Protein AF-A0A7R9T9C6-F1 (afdb_monomer)

Secondary structure (DSSP, 8-state):
----EEEE---TT-PPPT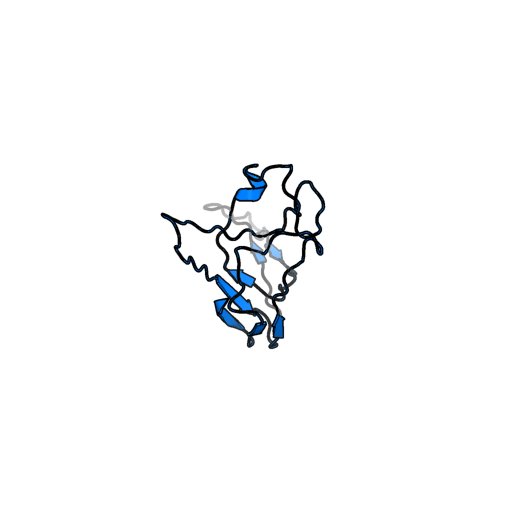T----EEEE-------S-EEE-----TTTTT-S-TTSB-TTS-BSPPPTT---------SSS-------EEE--SSS-EEEE-------TTSPPPS---S--EEEE-TT-EEE-

Nearest PDB structures (foldseek):
  3qbt-assembly4_H  TM=6.514E-01  e=2.871E-01  Homo sapiens
  3qbt-assembly2_D  TM=6.516E-01  e=3.465E-01  Homo sapiens
  3qis-assembly1_A  TM=6.484E-01  e=4.183E-01  Homo sapiens

Radius of gyration: 24.17 Å; Cα contacts (8 Å, |Δi|>4): 156; chains: 1; bounding box: 45×31×78 Å

Foldseek 3Di:
DPDWDKDWDDDPPDDDPPPDDTDIDTDDDDDDDDQKDWQDDADCCQVVPVDDQQDADLQLDGGRDDPPDGDDDDDDDDPPDDTDDKIKMFRQDQAKDKDADDRSHNDPPDDDDPDDDPCGIDIHHHGGMDMD

pLDDT: mean 87.07, std 9.74, range [47.28, 97.94]

Mean predicted aligned error: 9.17 Å

InterPro domains:
  IPR033305 Hydrocephalus-inducing-like [PTHR23053] (3-132)

Sequence (132 aa):
MPCARQLVCAFPNTNLGEGMTPLSVPLNGKVLRPWCHFELAESSYLSSGRRAVGLPGPGGDTGPLDPMTKVLEFESLGTRVKNTRRFMVLNPTSVAYEFKWDAVSSGPAAPKSAFRCLTSGGTIAPGKKYEM

Organism: Micromonas pusilla (NCBI:txid38833)

Solvent-accessible surface area (backbone atoms only — not comparable to full-atom values): 9089 Å² total; per-residue (Å²): 130,84,87,82,41,71,50,69,61,79,63,87,99,59,79,74,58,92,94,60,74,74,57,68,45,81,54,84,87,88,77,85,77,60,80,58,45,75,60,66,74,89,60,57,54,73,84,70,61,72,57,64,62,85,46,54,44,58,84,47,54,66,50,86,71,66,87,84,65,82,57,88,87,83,83,83,81,83,81,94,68,88,80,84,83,74,40,40,36,33,21,77,38,91,58,63,48,75,51,71,64,76,86,69,65,54,57,95,86,49,77,82,72,95,72,76,80,86,60,45,54,53,72,39,47,49,70,30,73,41,84,69

Structure (mmCIF, N/CA/C/O backbone):
data_AF-A0A7R9T9C6-F1
#
_entry.id   AF-A0A7R9T9C6-F1
#
loop_
_atom_site.group_PDB
_atom_site.id
_atom_site.type_symbol
_atom_site.label_atom_id
_atom_site.label_alt_id
_atom_site.label_comp_id
_atom_site.label_asym_id
_atom_site.label_entity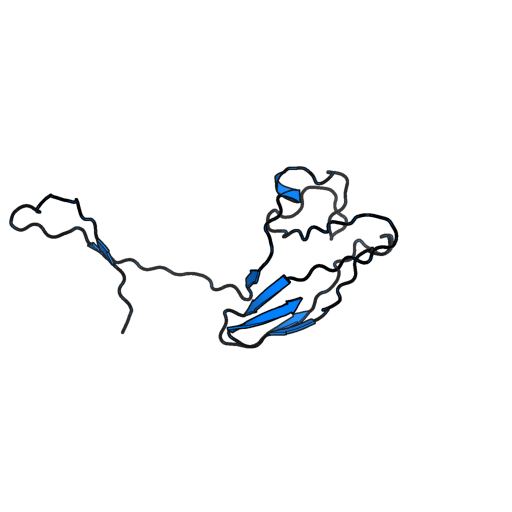_id
_atom_site.label_seq_id
_atom_site.pdbx_PDB_ins_code
_atom_site.Cartn_x
_atom_site.Cartn_y
_atom_site.Cartn_z
_atom_site.occupancy
_atom_site.B_iso_or_equiv
_atom_site.auth_seq_id
_atom_site.auth_comp_id
_atom_site.auth_asym_id
_atom_site.auth_atom_id
_atom_site.pdbx_PDB_model_num
ATOM 1 N N . MET A 1 1 ? -24.247 4.965 24.420 1.00 47.28 1 MET A N 1
ATOM 2 C CA . MET A 1 1 ? -23.425 5.168 25.632 1.00 47.28 1 MET A CA 1
ATOM 3 C C . MET A 1 1 ? -21.982 5.389 25.200 1.00 47.28 1 MET A C 1
ATOM 5 O O . MET A 1 1 ? -21.512 4.585 24.400 1.00 47.28 1 MET A O 1
ATOM 9 N N . PRO A 1 2 ? -21.296 6.467 25.614 1.00 53.81 2 PRO A N 1
ATOM 10 C CA . PRO A 1 2 ? -19.884 6.640 25.287 1.00 53.81 2 PRO A CA 1
ATOM 11 C C . PRO A 1 2 ? -19.064 5.539 25.977 1.00 53.81 2 PRO A C 1
ATOM 13 O O . PRO A 1 2 ? -19.214 5.297 27.171 1.00 53.81 2 PRO A O 1
ATOM 16 N N . CYS A 1 3 ? -18.233 4.832 25.210 1.00 58.53 3 CYS A N 1
ATOM 17 C CA . CYS A 1 3 ? -17.315 3.818 25.725 1.00 58.53 3 CYS A CA 1
ATOM 18 C C . CYS A 1 3 ? -16.219 4.526 26.539 1.00 58.53 3 CYS A C 1
ATOM 20 O O . CYS A 1 3 ? -15.273 5.061 25.964 1.00 58.53 3 CYS A O 1
ATOM 22 N N . ALA A 1 4 ? -16.370 4.593 27.864 1.00 68.81 4 ALA A N 1
ATOM 23 C CA . ALA A 1 4 ? -15.344 5.133 28.749 1.00 68.81 4 ALA A CA 1
ATOM 24 C C . ALA A 1 4 ? -14.224 4.096 28.907 1.00 68.81 4 ALA A C 1
ATOM 26 O O . ALA A 1 4 ? -14.453 3.004 29.425 1.00 68.81 4 ALA A O 1
ATOM 27 N N . ARG A 1 5 ? -13.016 4.418 28.435 1.00 84.69 5 ARG A N 1
ATOM 28 C CA . ARG A 1 5 ? -11.817 3.591 28.634 1.00 84.69 5 ARG A CA 1
ATOM 29 C C . ARG A 1 5 ? -11.019 4.179 29.793 1.00 84.69 5 ARG A C 1
ATOM 31 O O . ARG A 1 5 ? -10.830 5.391 29.835 1.00 84.69 5 ARG A O 1
ATOM 38 N N . GLN A 1 6 ? -10.567 3.351 30.729 1.00 89.75 6 GLN A N 1
ATOM 39 C CA . GLN A 1 6 ? -9.773 3.796 31.878 1.00 89.75 6 GLN A CA 1
ATOM 40 C C . GLN A 1 6 ? -8.413 3.100 31.889 1.00 89.75 6 GLN A C 1
ATOM 42 O O . GLN A 1 6 ? -8.328 1.903 31.619 1.00 89.75 6 GLN A O 1
ATOM 47 N N . LEU A 1 7 ? -7.361 3.857 32.201 1.00 89.38 7 LEU A N 1
ATOM 48 C CA . LEU A 1 7 ? -6.051 3.331 32.567 1.00 89.38 7 LEU A CA 1
ATOM 49 C C . LEU A 1 7 ? -5.980 3.269 34.089 1.00 89.38 7 LEU A C 1
ATOM 51 O O . LEU A 1 7 ? -6.018 4.311 34.740 1.00 89.38 7 LEU A O 1
ATOM 55 N N . VAL A 1 8 ? -5.872 2.064 34.642 1.00 88.44 8 VAL A N 1
ATOM 56 C CA . VAL A 1 8 ? -5.765 1.852 36.089 1.00 88.44 8 VAL A CA 1
ATOM 57 C C . VAL A 1 8 ? -4.344 1.419 36.422 1.00 88.44 8 VAL A C 1
ATOM 59 O O . VAL A 1 8 ? -3.827 0.477 35.823 1.00 88.44 8 VAL A O 1
ATOM 62 N N . CYS A 1 9 ? -3.714 2.101 37.375 1.00 83.38 9 CYS A N 1
ATOM 63 C CA . CYS A 1 9 ? -2.436 1.677 37.933 1.00 83.38 9 CYS A CA 1
ATOM 64 C C . CYS A 1 9 ? -2.679 0.690 39.079 1.00 83.38 9 CYS A C 1
ATOM 66 O O . CYS A 1 9 ? -3.435 0.988 40.006 1.00 83.38 9 CYS A O 1
ATOM 68 N N . ALA A 1 10 ? -2.025 -0.468 39.024 1.00 81.12 10 ALA A N 1
ATOM 69 C CA . ALA A 1 10 ? -2.065 -1.470 40.077 1.00 81.12 10 ALA A CA 1
ATOM 70 C C . ALA A 1 10 ? -0.649 -1.973 40.365 1.00 81.12 10 ALA A C 1
ATOM 72 O O . ALA A 1 10 ? 0.099 -2.301 39.444 1.00 81.12 10 ALA A O 1
ATOM 73 N N . PHE A 1 11 ? -0.304 -2.058 41.646 1.00 80.81 11 PHE A N 1
ATOM 74 C CA . PHE A 1 11 ? 0.937 -2.662 42.114 1.00 80.81 11 PHE A CA 1
ATOM 75 C C . PHE A 1 11 ? 0.625 -4.081 42.601 1.00 80.81 11 PHE A C 1
ATOM 77 O O . PHE A 1 11 ? -0.088 -4.239 43.599 1.00 80.81 11 PHE A O 1
ATOM 84 N N . PRO A 1 12 ? 1.106 -5.124 41.902 1.00 80.62 12 PRO A N 1
ATOM 85 C CA . PRO A 1 12 ? 0.847 -6.501 42.298 1.00 80.62 12 PRO A CA 1
ATOM 86 C C . PRO A 1 12 ? 1.301 -6.751 43.738 1.00 80.62 12 PRO A C 1
ATOM 88 O O . PRO A 1 12 ? 2.372 -6.299 44.138 1.00 80.62 12 PRO A O 1
ATOM 91 N N . ASN A 1 13 ? 0.505 -7.501 44.500 1.00 81.50 13 ASN A N 1
ATOM 92 C CA . ASN A 1 13 ? 0.814 -7.912 45.877 1.00 81.50 13 ASN A CA 1
ATOM 93 C C . ASN A 1 13 ? 0.941 -6.766 46.896 1.00 81.50 13 ASN A C 1
ATOM 95 O O . ASN A 1 13 ? 1.556 -6.943 47.945 1.00 81.50 13 ASN A O 1
ATOM 99 N N . THR A 1 14 ? 0.343 -5.607 46.621 1.00 77.62 14 THR A N 1
ATOM 100 C CA . THR A 1 14 ? 0.232 -4.521 47.601 1.00 77.62 14 THR A CA 1
ATOM 101 C C . THR A 1 14 ? -1.217 -4.079 47.732 1.00 77.62 14 THR A C 1
ATOM 103 O O . THR A 1 14 ? -1.931 -3.958 46.737 1.00 77.62 14 THR A O 1
ATOM 106 N N . ASN A 1 15 ? -1.649 -3.851 48.971 1.00 81.06 15 ASN A N 1
ATOM 107 C CA . ASN A 1 15 ? -2.930 -3.220 49.251 1.00 81.06 15 ASN A CA 1
ATOM 108 C C . ASN A 1 15 ? -2.712 -1.714 49.372 1.00 81.06 15 ASN A C 1
ATOM 110 O O . ASN A 1 15 ? -1.714 -1.265 49.938 1.00 81.06 15 ASN A O 1
ATOM 114 N N . LEU A 1 16 ? -3.649 -0.937 48.839 1.00 81.62 16 LEU A N 1
ATOM 115 C CA . LEU A 1 16 ? -3.683 0.499 49.078 1.00 81.62 16 LEU A CA 1
ATOM 116 C C . LEU A 1 16 ? -3.941 0.758 50.569 1.00 81.62 16 LEU A C 1
ATOM 118 O O . LEU A 1 16 ? -4.632 -0.022 51.225 1.00 81.62 16 LEU A O 1
ATOM 122 N N . GLY A 1 17 ? -3.377 1.844 51.100 1.00 83.44 17 GLY A N 1
ATOM 123 C CA . GLY A 1 17 ? -3.653 2.265 52.474 1.00 83.44 17 GLY A CA 1
ATOM 124 C C . GLY A 1 17 ? -5.140 2.574 52.687 1.00 83.44 17 GLY A C 1
ATOM 125 O O . GLY A 1 17 ? -5.858 2.880 51.731 1.00 83.44 17 GLY A O 1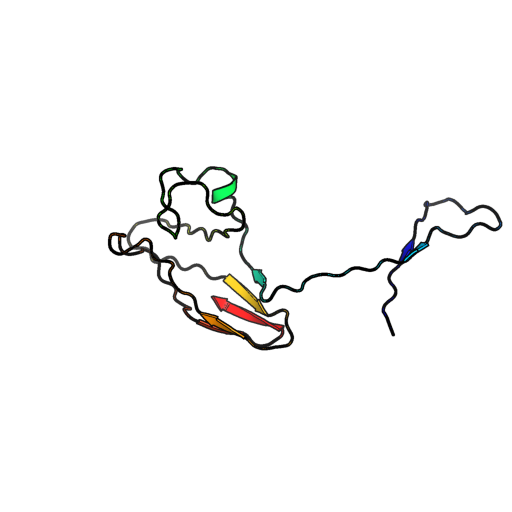
ATOM 126 N N . GLU A 1 18 ? -5.608 2.509 53.936 1.00 85.00 18 GLU A N 1
ATOM 127 C CA . GLU A 1 18 ? -6.999 2.833 54.274 1.00 85.00 18 GLU A CA 1
ATOM 128 C C . GLU A 1 18 ? -7.396 4.220 53.746 1.00 85.00 18 GLU A C 1
ATOM 130 O O . GLU A 1 18 ? -6.689 5.210 53.932 1.00 85.00 18 GLU A O 1
ATOM 135 N N . GLY A 1 19 ? -8.529 4.279 53.041 1.00 83.69 19 GLY A N 1
ATOM 136 C CA . GLY A 1 19 ? -9.045 5.507 52.432 1.00 83.69 19 GLY A CA 1
ATOM 137 C C . GLY A 1 19 ? -8.420 5.894 51.085 1.00 83.69 19 GLY A C 1
ATOM 138 O O . GLY A 1 19 ? -8.894 6.844 50.462 1.00 83.69 19 GLY A O 1
ATOM 139 N N . MET A 1 20 ? -7.406 5.176 50.588 1.00 83.38 20 MET A N 1
ATOM 140 C CA . MET A 1 20 ? -6.849 5.416 49.252 1.00 83.38 20 MET A CA 1
ATOM 141 C C . MET A 1 20 ? -7.628 4.672 48.162 1.00 83.38 20 MET A C 1
ATOM 143 O O . MET A 1 20 ? -8.069 3.538 48.340 1.00 83.38 20 MET A O 1
ATOM 147 N N . THR A 1 21 ? -7.750 5.303 46.992 1.00 84.62 21 THR A N 1
ATOM 148 C CA . THR A 1 21 ? -8.364 4.706 45.798 1.00 84.62 21 THR A CA 1
ATOM 149 C C . THR A 1 21 ? -7.310 4.472 44.711 1.00 84.62 21 THR A C 1
ATOM 151 O O . THR A 1 21 ? -6.324 5.213 44.652 1.00 84.62 21 THR A O 1
ATOM 154 N N . PRO A 1 22 ? -7.465 3.442 43.857 1.00 85.56 22 PRO A N 1
ATOM 155 C CA . PRO A 1 22 ? -6.540 3.206 42.754 1.00 85.56 22 PRO A CA 1
ATOM 156 C C . PRO A 1 22 ? -6.460 4.415 41.821 1.00 85.56 22 PRO A C 1
ATOM 158 O O . PRO A 1 22 ? -7.487 4.997 41.465 1.00 85.56 22 PRO A O 1
ATOM 161 N N . LEU A 1 23 ? -5.249 4.759 41.370 1.00 86.94 23 LEU A N 1
ATOM 162 C CA . LEU A 1 23 ? -5.074 5.783 40.345 1.00 86.94 23 LEU A CA 1
ATOM 163 C C . LEU A 1 23 ? -5.743 5.303 39.053 1.00 86.94 23 LEU A C 1
ATOM 165 O O . LEU A 1 23 ? -5.270 4.362 38.412 1.00 86.94 23 LEU A O 1
ATOM 169 N N . SER A 1 24 ? -6.836 5.966 38.684 1.00 89.31 24 SER A N 1
ATOM 170 C CA . SER A 1 24 ? -7.563 5.726 37.443 1.00 89.31 24 SER A CA 1
ATOM 171 C C . SER A 1 24 ? -7.600 7.000 36.612 1.00 89.31 24 SER A C 1
ATOM 173 O O . SER A 1 24 ? -8.051 8.047 37.078 1.00 89.31 24 SER A O 1
ATOM 175 N N . VAL A 1 25 ? -7.122 6.909 35.374 1.00 91.12 25 VAL A N 1
ATOM 176 C CA . VAL A 1 25 ? -7.105 8.024 34.426 1.00 91.12 25 VAL A CA 1
ATOM 177 C C . VAL A 1 25 ? -8.038 7.698 33.259 1.00 91.12 25 VAL A C 1
ATOM 179 O O . VAL A 1 25 ? -7.856 6.664 32.605 1.00 91.12 25 VAL A O 1
ATOM 182 N N . PRO A 1 26 ? -9.041 8.546 32.954 1.00 89.69 26 PRO A N 1
ATOM 183 C CA . PRO A 1 26 ? -9.863 8.358 31.769 1.00 89.69 26 PRO A CA 1
ATOM 184 C C . PRO A 1 26 ? -9.002 8.543 30.519 1.00 89.69 26 PRO A C 1
ATOM 186 O O . PRO A 1 26 ? -8.344 9.567 30.338 1.00 89.69 26 PRO A O 1
ATOM 189 N N . LEU A 1 27 ? -9.025 7.550 29.637 1.00 89.50 27 LEU A N 1
ATOM 190 C CA . LEU A 1 27 ? -8.366 7.614 28.345 1.00 89.50 27 LEU A CA 1
ATOM 191 C C . LEU A 1 27 ? -9.375 8.013 27.276 1.00 89.50 27 LEU A C 1
ATOM 193 O O . LEU A 1 27 ? -10.423 7.385 27.113 1.00 89.50 27 LEU A O 1
ATOM 197 N N . ASN A 1 28 ? -9.006 9.017 26.491 1.00 86.12 28 ASN A N 1
ATOM 198 C CA . ASN A 1 28 ? -9.666 9.322 25.235 1.00 86.12 28 ASN A CA 1
ATOM 199 C C . ASN A 1 28 ? -8.628 9.328 24.113 1.00 86.12 28 ASN A C 1
ATOM 201 O O . ASN A 1 28 ? -7.458 9.635 24.332 1.00 86.12 28 ASN A O 1
ATOM 205 N N . GLY A 1 29 ? -9.053 8.970 22.909 1.00 80.88 29 GLY A N 1
ATOM 206 C CA . GLY A 1 29 ? -8.189 8.911 21.743 1.00 80.88 29 GLY A CA 1
ATOM 207 C C . GLY A 1 29 ? -8.965 9.314 20.505 1.00 80.88 29 GLY A C 1
ATOM 208 O O . GLY A 1 29 ? -10.110 8.908 20.312 1.00 80.88 29 GLY A O 1
ATOM 209 N N . LYS A 1 30 ? -8.329 10.106 19.648 1.00 83.19 30 LYS A N 1
ATOM 210 C CA . LYS A 1 30 ? -8.832 10.419 18.316 1.00 83.19 30 LYS A CA 1
ATOM 211 C C . LYS A 1 30 ? -7.821 9.896 17.313 1.00 83.19 30 LYS A C 1
ATOM 213 O O . LYS A 1 30 ? -6.632 10.159 17.442 1.00 83.19 30 LYS A O 1
ATOM 218 N N . VAL A 1 31 ? -8.302 9.167 16.317 1.00 81.25 31 VAL A N 1
ATOM 219 C CA . VAL A 1 31 ? -7.479 8.707 15.201 1.00 81.25 31 VAL A CA 1
ATOM 220 C C . VAL A 1 31 ? -8.106 9.189 13.905 1.00 81.25 31 VAL A C 1
ATOM 222 O O . VAL A 1 31 ? -9.332 9.207 13.765 1.00 81.25 31 VAL A O 1
ATOM 225 N N . LEU A 1 32 ? -7.268 9.598 12.959 1.00 84.62 32 LEU A N 1
ATOM 226 C CA . LEU A 1 32 ? -7.704 9.783 11.585 1.00 84.62 32 LEU A CA 1
ATOM 227 C C . LEU A 1 32 ? -7.758 8.406 10.933 1.00 84.62 32 LEU A C 1
ATOM 229 O O . LEU A 1 32 ? -6.742 7.728 10.797 1.00 84.62 32 LEU A O 1
ATOM 233 N N . ARG A 1 33 ? -8.963 7.974 10.562 1.00 84.75 33 ARG A N 1
ATOM 234 C CA . ARG A 1 33 ? -9.134 6.746 9.790 1.00 84.75 33 ARG A CA 1
ATOM 235 C C . ARG A 1 33 ? -8.615 6.996 8.370 1.00 84.75 33 ARG A C 1
ATOM 237 O O . ARG A 1 33 ? -9.072 7.958 7.752 1.00 84.75 33 ARG A O 1
ATOM 244 N N . PRO A 1 34 ? -7.705 6.164 7.841 1.00 88.75 34 PRO A N 1
ATOM 245 C CA . PRO A 1 34 ? -7.223 6.344 6.481 1.00 88.75 34 PRO A CA 1
ATOM 246 C C . PRO A 1 34 ? -8.345 6.058 5.477 1.00 88.75 34 PRO A C 1
ATOM 248 O O . PRO A 1 34 ? -9.270 5.296 5.763 1.00 88.75 34 PRO A O 1
ATOM 251 N N . TRP A 1 35 ? -8.257 6.656 4.291 1.00 89.50 35 TRP A N 1
ATOM 252 C CA . TRP A 1 35 ? -9.198 6.388 3.198 1.00 89.50 35 TRP A CA 1
ATOM 253 C C . TRP A 1 35 ? -9.088 4.956 2.678 1.00 89.50 35 TRP A C 1
ATOM 255 O O . TRP A 1 35 ? -10.089 4.341 2.325 1.00 89.50 35 TRP A O 1
ATOM 265 N N . CYS A 1 36 ? -7.874 4.415 2.689 1.00 92.38 36 CYS A N 1
ATOM 266 C CA . CYS A 1 36 ? -7.572 3.049 2.306 1.00 92.38 36 CYS A CA 1
ATOM 267 C C . CYS A 1 36 ? -6.392 2.523 3.126 1.00 92.38 36 CYS A C 1
ATOM 269 O O . CYS A 1 36 ? -5.578 3.294 3.638 1.00 92.38 36 CYS A O 1
ATOM 271 N N . HIS A 1 37 ? -6.303 1.207 3.266 1.00 93.88 37 HIS A N 1
ATOM 272 C CA . HIS A 1 37 ? -5.182 0.545 3.919 1.00 93.88 37 HIS A CA 1
ATOM 273 C C . HIS A 1 37 ? -4.535 -0.435 2.943 1.00 93.88 37 HIS A C 1
ATOM 275 O O . HIS A 1 37 ? -5.171 -1.396 2.515 1.00 93.88 37 HIS A O 1
ATOM 281 N N . PHE A 1 38 ? -3.282 -0.162 2.582 1.00 94.69 38 PHE A N 1
ATOM 282 C CA . PHE A 1 38 ? -2.481 -1.003 1.699 1.00 94.69 38 PHE A CA 1
ATOM 283 C C . PHE A 1 38 ? -1.808 -2.118 2.497 1.00 94.69 38 PHE A C 1
ATOM 285 O O . PHE A 1 38 ? -0.973 -1.850 3.360 1.00 94.69 38 PHE A O 1
ATOM 292 N N . GLU A 1 39 ? -2.128 -3.362 2.169 1.00 94.94 39 GLU A N 1
ATOM 293 C CA . GLU A 1 39 ? -1.483 -4.554 2.717 1.00 94.94 39 GLU A CA 1
ATOM 294 C C . GLU A 1 39 ? -0.267 -4.893 1.854 1.00 94.94 39 GLU A C 1
ATOM 296 O O . GLU A 1 39 ? -0.294 -5.780 0.999 1.00 94.94 39 GLU A O 1
ATOM 301 N N . LEU A 1 40 ? 0.790 -4.109 2.049 1.00 93.56 40 LEU A N 1
ATOM 302 C CA . LEU A 1 40 ? 2.064 -4.228 1.350 1.00 93.56 40 LEU A CA 1
ATOM 303 C C . LEU A 1 40 ? 3.138 -4.743 2.302 1.00 93.56 40 LEU A C 1
ATOM 305 O O . LEU A 1 40 ? 3.218 -4.301 3.447 1.00 93.56 40 LEU A O 1
ATOM 30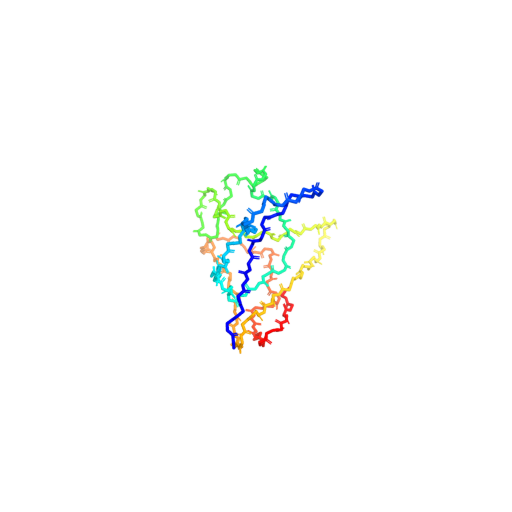9 N N . ALA A 1 41 ? 3.995 -5.635 1.805 1.00 92.50 41 ALA A N 1
ATOM 310 C CA . ALA A 1 41 ? 5.209 -5.993 2.522 1.00 92.50 41 ALA A CA 1
ATOM 311 C C . ALA A 1 41 ? 6.097 -4.752 2.686 1.00 92.50 41 ALA A C 1
ATOM 313 O O . ALA A 1 41 ? 6.237 -3.946 1.760 1.00 92.50 41 ALA A O 1
ATOM 314 N N . GLU A 1 42 ? 6.695 -4.596 3.864 1.00 92.31 42 GLU A N 1
ATOM 315 C CA . GLU A 1 42 ? 7.661 -3.528 4.078 1.00 92.31 42 GLU A CA 1
ATOM 316 C C . GLU A 1 42 ? 8.928 -3.787 3.264 1.00 92.31 42 GLU A C 1
ATOM 318 O O . GLU A 1 42 ? 9.419 -4.911 3.172 1.00 92.31 42 GLU A O 1
ATOM 323 N N . SER A 1 43 ? 9.465 -2.720 2.679 1.00 94.25 43 SER A N 1
ATOM 324 C CA . SER A 1 43 ? 10.709 -2.754 1.924 1.00 94.25 43 SER A CA 1
ATOM 325 C C . SER A 1 43 ? 11.679 -1.743 2.509 1.00 94.25 43 SER A C 1
ATOM 327 O O . SER A 1 43 ? 11.348 -0.575 2.718 1.00 94.25 43 SER A O 1
ATOM 329 N N . SER A 1 44 ? 12.913 -2.191 2.723 1.00 93.31 44 SER A N 1
ATOM 330 C CA . SER A 1 44 ? 14.016 -1.343 3.169 1.00 93.31 44 SER A CA 1
ATOM 331 C C . SER A 1 44 ? 14.731 -0.635 2.017 1.00 93.31 44 SER A C 1
ATOM 333 O O . SER A 1 44 ? 15.745 0.017 2.249 1.00 93.31 44 SER A O 1
ATOM 335 N N . TYR A 1 45 ? 14.285 -0.773 0.763 1.00 92.94 45 TYR A N 1
ATOM 336 C CA . TYR A 1 45 ? 15.041 -0.323 -0.416 1.00 92.94 45 TYR A CA 1
ATOM 337 C C . TYR A 1 45 ? 15.468 1.153 -0.347 1.00 92.94 45 TYR A C 1
ATOM 339 O O . TYR A 1 45 ? 16.615 1.474 -0.662 1.00 92.94 45 TYR A O 1
ATOM 347 N N . LEU A 1 46 ? 14.581 2.036 0.123 1.00 91.12 46 LEU A N 1
ATOM 348 C CA . LEU A 1 46 ? 14.890 3.460 0.293 1.00 91.12 46 LEU A CA 1
ATOM 349 C C . LEU A 1 46 ? 15.687 3.739 1.575 1.00 91.12 46 LEU A C 1
ATOM 351 O O . LEU A 1 46 ? 16.665 4.477 1.530 1.00 91.12 46 LEU A O 1
ATOM 355 N N . SER A 1 47 ? 15.310 3.131 2.704 1.00 90.75 47 SER A N 1
ATOM 356 C CA . SER A 1 47 ? 15.920 3.409 4.015 1.00 90.75 47 SER A CA 1
ATOM 357 C C . SER A 1 47 ? 17.316 2.808 4.199 1.00 90.75 47 SER A C 1
ATOM 359 O O . SER A 1 47 ? 18.108 3.330 4.975 1.00 90.75 47 SER A O 1
ATOM 361 N N . SER A 1 48 ? 17.642 1.735 3.475 1.00 91.75 48 SER A N 1
ATOM 362 C CA . SER A 1 48 ? 18.954 1.068 3.516 1.00 91.75 48 SER A CA 1
ATOM 363 C C . SER A 1 48 ? 19.996 1.675 2.571 1.00 91.75 48 SER A C 1
ATOM 365 O O . SER A 1 48 ? 21.109 1.164 2.486 1.00 91.75 48 SER A O 1
ATOM 367 N N . GLY A 1 49 ? 19.650 2.724 1.816 1.00 87.94 49 GLY A N 1
ATOM 368 C CA . GLY A 1 49 ? 20.566 3.346 0.853 1.00 87.94 49 GLY A CA 1
ATOM 369 C C . GLY A 1 49 ? 20.856 2.500 -0.396 1.00 87.94 49 GLY A C 1
ATOM 370 O O . GLY A 1 49 ? 21.747 2.847 -1.167 1.00 87.94 49 GLY A O 1
ATOM 371 N N . ARG A 1 50 ? 20.103 1.412 -0.643 1.00 92.12 50 ARG A N 1
ATOM 372 C CA . ARG A 1 50 ? 20.237 0.577 -1.859 1.00 92.12 50 ARG A CA 1
ATOM 373 C C . ARG A 1 50 ? 19.903 1.338 -3.147 1.00 92.12 50 ARG A C 1
ATOM 375 O O . ARG A 1 50 ? 20.344 0.952 -4.229 1.00 92.12 50 ARG A O 1
ATOM 382 N N . ARG A 1 51 ? 19.097 2.397 -3.057 1.00 91.12 51 ARG A N 1
ATOM 383 C CA . ARG A 1 51 ? 18.739 3.237 -4.201 1.00 91.12 51 ARG A CA 1
ATOM 384 C C . ARG A 1 51 ? 19.911 4.132 -4.616 1.00 91.12 51 ARG A C 1
ATOM 386 O O . ARG A 1 51 ? 20.350 4.978 -3.848 1.00 91.12 51 ARG A O 1
ATOM 393 N N . ALA A 1 52 ? 20.351 4.008 -5.869 1.00 88.12 52 ALA A N 1
ATOM 394 C CA . ALA A 1 52 ? 21.384 4.880 -6.425 1.00 88.12 52 ALA A CA 1
ATOM 395 C C . ALA A 1 52 ? 20.914 6.348 -6.507 1.00 88.12 52 ALA A C 1
ATOM 397 O O . ALA A 1 52 ? 19.830 6.629 -7.020 1.00 88.12 52 ALA A O 1
ATOM 398 N N . VAL A 1 53 ? 21.760 7.277 -6.046 1.00 83.38 53 VAL A N 1
ATOM 399 C CA . VAL A 1 53 ? 21.457 8.719 -5.914 1.00 83.38 53 VAL A CA 1
ATOM 400 C C . VAL A 1 53 ? 21.145 9.391 -7.256 1.00 83.38 53 VAL A C 1
ATOM 402 O O . VAL A 1 53 ? 20.300 10.276 -7.324 1.00 83.38 53 VAL A O 1
ATOM 405 N N . GLY A 1 54 ? 21.798 8.951 -8.335 1.00 84.81 54 GLY A N 1
ATOM 406 C CA . GLY A 1 54 ? 21.615 9.515 -9.675 1.00 84.81 54 GLY A CA 1
ATOM 407 C C . GLY A 1 54 ? 20.363 9.035 -10.412 1.00 84.81 54 GLY A C 1
ATOM 408 O O . GLY A 1 54 ? 20.132 9.457 -11.541 1.00 84.81 54 GLY A O 1
ATOM 409 N N . LEU A 1 55 ? 19.565 8.136 -9.826 1.00 86.25 55 LEU A N 1
ATOM 410 C CA . LEU A 1 55 ? 18.323 7.714 -10.463 1.00 86.25 55 LEU A CA 1
ATOM 411 C C . LEU A 1 55 ? 17.265 8.819 -10.311 1.00 86.25 55 LEU A C 1
ATOM 413 O O . LEU A 1 55 ? 17.029 9.275 -9.189 1.00 86.25 55 LEU A O 1
ATOM 417 N N . PRO A 1 56 ? 16.569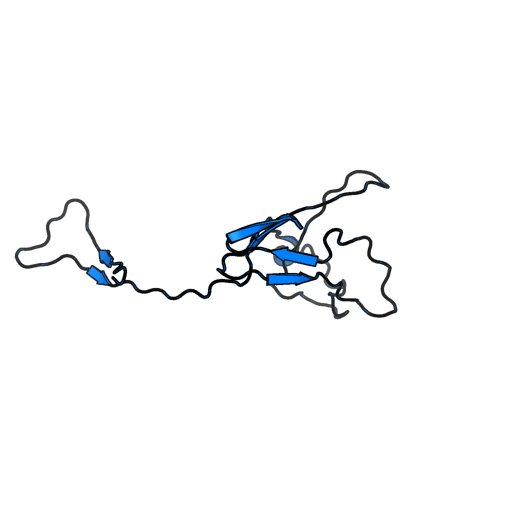 9.205 -11.392 1.00 84.44 56 PRO A N 1
ATOM 418 C CA . PRO A 1 56 ? 15.476 10.161 -11.299 1.00 84.44 56 PRO A CA 1
ATOM 419 C C . PRO A 1 56 ? 14.313 9.567 -10.499 1.00 84.44 56 PRO A C 1
ATOM 421 O O . PRO A 1 56 ? 14.102 8.345 -10.474 1.00 84.44 56 PRO A O 1
ATOM 424 N N . GLY A 1 57 ? 13.583 10.425 -9.797 1.00 84.50 57 GLY A N 1
ATOM 425 C CA . GLY A 1 57 ? 12.289 10.103 -9.210 1.00 84.50 57 GLY A CA 1
ATOM 426 C C . GLY A 1 57 ? 11.146 10.205 -10.227 1.00 84.50 57 GLY A C 1
ATOM 427 O O . GLY A 1 57 ? 11.378 10.507 -11.399 1.00 84.50 57 GLY A O 1
ATOM 428 N N . PRO A 1 58 ? 9.894 9.984 -9.792 1.00 79.06 58 PRO A N 1
ATOM 429 C CA . PRO A 1 58 ? 8.719 10.053 -10.665 1.00 79.06 58 PRO A CA 1
ATOM 430 C C . PRO A 1 58 ? 8.560 11.394 -11.404 1.00 79.06 58 PRO A C 1
ATOM 432 O O . PRO A 1 58 ? 8.114 11.405 -12.544 1.00 79.06 58 PRO A O 1
ATOM 435 N N . GLY A 1 59 ? 8.963 12.509 -10.782 1.00 77.19 59 GLY A N 1
ATOM 436 C CA . GLY A 1 59 ? 8.936 13.849 -11.386 1.00 77.19 59 GLY A CA 1
ATOM 437 C C . GLY A 1 59 ? 10.136 14.191 -12.278 1.00 77.19 59 GLY A C 1
ATOM 438 O O . GLY A 1 59 ? 10.188 15.287 -12.818 1.00 77.19 59 GLY A O 1
ATOM 439 N N . GLY A 1 60 ? 11.102 13.280 -12.437 1.00 79.62 60 GLY A N 1
ATOM 440 C CA . GLY A 1 60 ? 12.341 13.522 -13.186 1.00 79.62 60 GLY A CA 1
ATOM 441 C C . GLY A 1 60 ? 13.495 14.084 -12.348 1.00 79.62 60 GLY A C 1
ATOM 442 O O . GLY A 1 60 ? 14.647 13.924 -12.743 1.00 79.62 60 GLY A O 1
ATOM 443 N N . ASP A 1 61 ? 13.215 14.653 -11.174 1.00 81.06 61 ASP A N 1
ATOM 444 C CA . ASP A 1 61 ? 14.246 15.180 -10.277 1.00 81.06 61 ASP A CA 1
ATOM 445 C C . ASP A 1 61 ? 15.144 14.074 -9.710 1.00 81.06 61 ASP A C 1
ATOM 447 O O . ASP A 1 61 ? 14.691 12.980 -9.355 1.00 81.06 61 ASP A O 1
ATOM 451 N N . THR A 1 62 ? 16.437 14.370 -9.597 1.00 83.75 62 THR A N 1
ATOM 452 C CA . THR A 1 62 ? 17.422 13.501 -8.945 1.00 83.75 62 THR A CA 1
ATOM 453 C C . THR A 1 62 ? 17.511 13.816 -7.459 1.00 83.75 62 THR A C 1
ATOM 455 O O . THR A 1 62 ? 17.586 14.984 -7.081 1.00 83.75 62 THR A O 1
ATOM 458 N N . GLY A 1 63 ? 17.571 12.787 -6.615 1.00 83.12 63 GLY A N 1
ATOM 459 C CA . GLY A 1 63 ? 17.675 12.960 -5.169 1.00 83.12 63 GLY A CA 1
ATOM 460 C C . GLY A 1 63 ? 16.880 11.925 -4.372 1.00 83.12 63 GLY A C 1
ATOM 461 O O . GLY A 1 63 ? 16.383 10.940 -4.935 1.00 83.12 63 GLY A O 1
ATOM 462 N N . PRO A 1 64 ? 16.779 12.115 -3.044 1.00 84.38 64 PRO A N 1
ATOM 463 C CA . PRO A 1 64 ? 15.974 11.250 -2.195 1.00 84.38 64 PRO A CA 1
ATOM 464 C C . PRO A 1 64 ? 14.492 11.359 -2.570 1.00 84.38 64 PRO A C 1
ATOM 466 O O . PRO A 1 64 ? 13.977 12.444 -2.827 1.00 84.38 64 PRO A O 1
ATOM 469 N N . LEU A 1 65 ? 13.805 10.216 -2.596 1.00 88.62 65 LEU A N 1
ATOM 470 C CA . LEU A 1 65 ? 12.348 10.187 -2.713 1.00 88.62 65 LEU A CA 1
ATOM 471 C C . LEU A 1 65 ? 11.709 10.549 -1.369 1.00 88.62 65 LEU A C 1
ATOM 473 O O . LEU A 1 65 ? 12.361 10.452 -0.329 1.00 88.62 65 LEU A O 1
ATOM 477 N N . ASP A 1 66 ? 10.422 10.904 -1.395 1.00 87.31 66 ASP A N 1
ATOM 478 C CA . ASP A 1 66 ? 9.622 11.051 -0.178 1.00 87.31 66 ASP A CA 1
ATOM 479 C C . ASP A 1 66 ? 9.767 9.778 0.686 1.00 87.31 66 ASP A C 1
ATOM 481 O O . ASP A 1 66 ? 9.490 8.682 0.180 1.00 87.31 66 ASP A O 1
ATOM 485 N N . PRO A 1 67 ? 10.181 9.886 1.964 1.00 86.19 67 PRO A N 1
ATOM 486 C CA . PRO A 1 67 ? 10.269 8.754 2.886 1.00 86.19 67 PRO A CA 1
ATOM 487 C C . PRO A 1 67 ? 8.974 7.938 3.026 1.00 86.19 67 PRO A C 1
ATOM 489 O O . PRO A 1 67 ? 9.027 6.765 3.391 1.00 86.19 67 PRO A O 1
ATOM 492 N N . MET A 1 68 ? 7.813 8.527 2.724 1.00 86.81 68 MET A N 1
ATOM 493 C CA . MET A 1 68 ? 6.510 7.855 2.741 1.00 86.81 68 MET A CA 1
ATOM 494 C C . MET A 1 68 ? 6.241 7.012 1.486 1.00 86.81 68 MET A C 1
ATOM 496 O O . MET A 1 68 ? 5.254 6.272 1.443 1.00 86.81 68 MET A O 1
ATOM 500 N N . THR A 1 69 ? 7.122 7.068 0.483 1.00 90.12 69 THR A N 1
ATOM 501 C CA . THR A 1 69 ? 7.051 6.229 -0.718 1.00 90.12 69 THR A CA 1
ATOM 502 C C . THR A 1 69 ? 7.116 4.752 -0.336 1.00 90.12 69 THR A C 1
ATOM 504 O O . THR A 1 69 ? 8.084 4.283 0.264 1.00 90.12 69 THR A O 1
ATOM 507 N N . LYS A 1 70 ? 6.093 3.987 -0.724 1.00 91.69 70 LYS A N 1
ATOM 508 C CA . LYS A 1 70 ? 6.085 2.527 -0.578 1.00 91.69 70 LYS A CA 1
ATOM 509 C C . LYS A 1 70 ? 6.749 1.873 -1.788 1.00 91.69 70 LYS A C 1
ATOM 511 O O . LYS A 1 70 ? 6.541 2.302 -2.919 1.00 91.69 70 LYS A O 1
ATOM 516 N N . VAL A 1 71 ? 7.543 0.831 -1.545 1.00 93.00 71 VAL A N 1
ATOM 517 C CA . VAL A 1 71 ? 8.299 0.124 -2.587 1.00 93.00 71 VAL A CA 1
ATOM 518 C C . VAL A 1 71 ? 7.753 -1.288 -2.764 1.00 93.00 71 VAL A C 1
ATOM 520 O O . VAL A 1 71 ? 7.635 -2.040 -1.802 1.00 93.00 71 VAL A O 1
ATOM 523 N N . LEU A 1 72 ? 7.456 -1.645 -4.013 1.00 93.38 72 LEU A N 1
ATOM 524 C CA . LEU A 1 72 ? 7.121 -3.002 -4.439 1.00 93.38 72 LEU A CA 1
ATOM 525 C C . LEU A 1 72 ? 8.366 -3.662 -5.040 1.00 93.38 72 LEU A C 1
ATOM 527 O O . LEU A 1 72 ? 8.815 -3.269 -6.116 1.00 93.38 72 LEU A O 1
ATOM 531 N N . GLU A 1 73 ? 8.916 -4.670 -4.361 1.00 91.81 73 GLU A N 1
ATOM 532 C CA . GLU A 1 73 ? 10.090 -5.407 -4.843 1.00 91.81 73 GLU A CA 1
ATOM 533 C C . GLU A 1 73 ? 9.684 -6.638 -5.677 1.00 91.81 73 GLU A C 1
ATOM 535 O O . GLU A 1 73 ? 8.818 -7.443 -5.307 1.00 91.81 73 GLU A O 1
ATOM 540 N N . PHE A 1 74 ? 10.338 -6.800 -6.826 1.00 91.88 74 PHE A N 1
ATOM 541 C CA . PHE A 1 74 ? 10.190 -7.955 -7.705 1.00 91.88 74 PHE A CA 1
ATOM 542 C C . PHE A 1 74 ? 11.471 -8.776 -7.656 1.00 91.88 74 PHE A C 1
ATOM 544 O O . PHE A 1 74 ? 12.555 -8.256 -7.904 1.00 91.88 74 PHE A O 1
ATOM 551 N N . GLU A 1 75 ? 11.329 -10.067 -7.385 1.00 89.81 75 G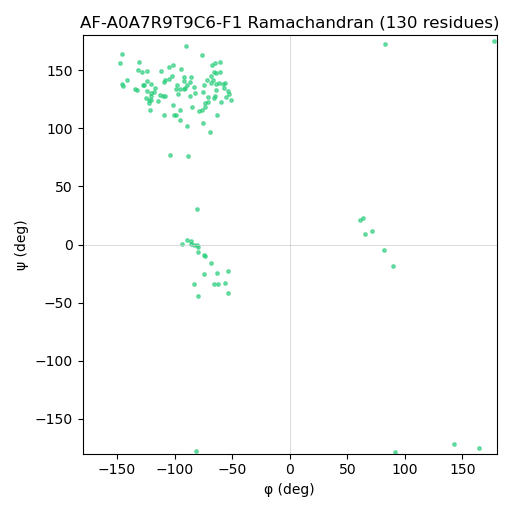LU A N 1
ATOM 552 C CA . GLU A 1 75 ? 12.409 -11.032 -7.553 1.00 89.81 75 GLU A CA 1
ATOM 553 C C . GLU A 1 75 ? 12.209 -11.726 -8.897 1.00 89.81 75 GLU A C 1
ATOM 555 O O . GLU A 1 75 ? 11.081 -12.043 -9.279 1.00 89.81 75 GLU A O 1
ATOM 560 N N . SER A 1 76 ? 13.292 -11.916 -9.642 1.00 89.56 76 SER A N 1
ATOM 561 C CA . SER A 1 76 ? 13.255 -12.539 -10.960 1.00 89.56 76 SER A CA 1
ATOM 562 C C . SER A 1 76 ? 14.504 -13.376 -11.166 1.00 89.56 76 SER A C 1
ATOM 564 O O . SER A 1 76 ? 15.610 -12.913 -10.896 1.00 89.56 76 SER A O 1
ATOM 566 N N . LEU A 1 77 ? 14.333 -14.577 -11.713 1.00 93.00 77 LEU A N 1
ATOM 567 C CA . LEU A 1 77 ? 15.421 -15.471 -12.093 1.00 93.00 77 LEU A CA 1
ATOM 568 C C . LEU A 1 77 ? 15.307 -15.795 -13.589 1.00 93.00 77 LEU A C 1
ATOM 570 O O . LEU A 1 77 ? 14.274 -16.287 -14.034 1.00 93.00 77 LEU A O 1
ATOM 574 N N . GLY A 1 78 ? 16.366 -15.539 -14.359 1.00 89.94 78 GLY A N 1
ATOM 575 C CA . GLY A 1 78 ? 16.412 -15.810 -15.802 1.00 89.94 78 GLY A CA 1
ATOM 576 C C . GLY A 1 78 ? 15.968 -14.639 -16.689 1.00 89.94 78 GLY A C 1
ATOM 577 O O . GLY A 1 78 ? 15.659 -13.545 -16.217 1.00 89.94 78 GLY A O 1
ATOM 578 N N . THR A 1 79 ? 15.969 -14.860 -18.007 1.00 88.62 79 THR A N 1
ATOM 579 C CA . THR A 1 79 ? 15.582 -13.856 -19.014 1.00 88.62 79 THR A CA 1
ATOM 580 C C . THR A 1 79 ? 14.196 -14.159 -19.588 1.00 88.62 79 THR A C 1
ATOM 582 O O . THR A 1 79 ? 13.763 -15.307 -19.610 1.00 88.62 79 THR A O 1
ATOM 585 N N . ARG A 1 80 ? 13.482 -13.123 -20.057 1.00 85.19 80 ARG A N 1
ATOM 586 C CA . ARG A 1 80 ? 12.121 -13.220 -20.638 1.00 85.19 80 ARG A CA 1
ATOM 587 C C . ARG A 1 80 ? 11.037 -13.766 -19.688 1.00 85.19 80 ARG A C 1
ATOM 589 O O . ARG A 1 80 ? 9.980 -14.194 -20.148 1.00 85.19 80 ARG A O 1
ATOM 596 N N . VAL A 1 81 ? 11.260 -13.700 -18.376 1.00 89.00 81 VAL A N 1
ATOM 597 C CA . VAL A 1 81 ? 10.266 -14.079 -17.362 1.00 89.00 81 VAL A CA 1
ATOM 598 C C . VAL A 1 81 ? 9.298 -12.924 -17.107 1.00 89.00 81 VAL A C 1
ATOM 600 O O . VAL A 1 81 ? 9.706 -11.771 -16.968 1.00 89.00 81 VAL A O 1
ATOM 603 N N . LYS A 1 82 ? 7.999 -13.235 -17.040 1.00 90.75 82 LYS A N 1
ATOM 604 C CA . LYS A 1 82 ? 6.958 -12.288 -16.625 1.00 90.75 82 LYS A CA 1
ATOM 605 C C . LYS A 1 82 ? 6.672 -12.477 -15.140 1.00 90.75 82 LYS A C 1
ATOM 607 O O . LYS A 1 82 ? 6.030 -13.452 -14.761 1.00 90.75 82 LYS A O 1
ATOM 612 N N . ASN A 1 83 ? 7.109 -11.529 -14.320 1.00 93.06 83 ASN A N 1
ATOM 613 C CA . ASN A 1 83 ? 6.823 -11.528 -12.888 1.00 93.06 83 ASN A CA 1
ATOM 614 C C . ASN A 1 83 ? 5.599 -10.661 -12.599 1.00 93.06 83 ASN A C 1
ATOM 616 O O . ASN A 1 83 ? 5.488 -9.547 -13.107 1.00 93.06 83 ASN A O 1
ATOM 620 N N . THR A 1 84 ? 4.685 -11.173 -11.777 1.00 93.69 84 THR A N 1
ATOM 621 C CA . THR A 1 84 ? 3.502 -10.437 -11.314 1.00 93.69 84 THR A CA 1
ATOM 622 C C . THR A 1 84 ? 3.540 -10.361 -9.797 1.00 93.69 84 THR A C 1
ATOM 624 O O . THR A 1 84 ? 3.680 -11.385 -9.130 1.00 93.69 84 THR A O 1
ATOM 627 N N . ARG A 1 85 ? 3.404 -9.153 -9.254 1.00 94.06 85 ARG A N 1
ATOM 628 C CA . ARG A 1 85 ? 3.174 -8.918 -7.828 1.00 94.06 85 ARG A CA 1
ATOM 629 C C . ARG A 1 85 ? 1.742 -8.442 -7.653 1.00 94.06 85 ARG A C 1
ATOM 631 O O . ARG A 1 85 ? 1.251 -7.697 -8.493 1.00 94.06 85 ARG A O 1
ATOM 638 N N . ARG A 1 86 ? 1.115 -8.911 -6.580 1.00 94.50 86 ARG A N 1
ATOM 639 C CA . ARG A 1 86 ? -0.242 -8.553 -6.178 1.00 94.50 86 ARG A CA 1
ATOM 640 C C . ARG A 1 86 ? -0.224 -8.109 -4.733 1.00 94.50 86 ARG A C 1
ATOM 642 O O . ARG A 1 86 ? 0.578 -8.630 -3.952 1.00 94.50 86 ARG A O 1
ATOM 649 N N . PHE A 1 87 ? -1.105 -7.194 -4.382 1.00 95.88 87 PHE A N 1
ATOM 650 C CA . PHE A 1 87 ? -1.314 -6.780 -3.000 1.00 95.88 87 PHE A CA 1
ATOM 651 C C . PHE A 1 87 ? -2.777 -6.433 -2.762 1.00 95.88 87 PHE A C 1
ATOM 653 O O . PHE A 1 87 ? -3.548 -6.245 -3.700 1.00 95.88 87 PHE A O 1
ATOM 660 N N . MET A 1 88 ? -3.168 -6.366 -1.493 1.00 96.94 88 MET A N 1
ATOM 661 C CA . MET A 1 88 ? -4.542 -6.053 -1.122 1.00 96.94 88 MET A CA 1
ATOM 662 C C . MET A 1 88 ? -4.668 -4.607 -0.671 1.00 96.94 88 MET A C 1
ATOM 664 O O . MET A 1 88 ? -3.793 -4.065 0.006 1.00 96.94 88 MET A O 1
ATOM 668 N N . VAL A 1 89 ? -5.802 -4.000 -0.995 1.00 96.44 89 VAL A N 1
ATOM 669 C CA . VAL A 1 89 ? -6.211 -2.712 -0.440 1.00 96.44 89 VAL A CA 1
ATOM 670 C C . VAL A 1 89 ? -7.556 -2.864 0.236 1.00 96.44 89 VAL A C 1
ATOM 672 O O . VAL A 1 89 ? -8.538 -3.264 -0.385 1.00 96.44 89 VAL A O 1
ATOM 675 N N . LEU A 1 90 ? -7.595 -2.547 1.523 1.00 96.88 90 LEU A N 1
ATOM 676 C CA . LEU A 1 90 ? -8.803 -2.524 2.331 1.00 96.88 90 LEU A CA 1
ATOM 677 C C . LEU A 1 90 ? -9.423 -1.127 2.290 1.00 96.88 90 LEU A C 1
ATOM 679 O O . LEU A 1 90 ? -8.732 -0.132 2.514 1.00 96.88 90 LEU A O 1
ATOM 683 N N . ASN A 1 91 ? -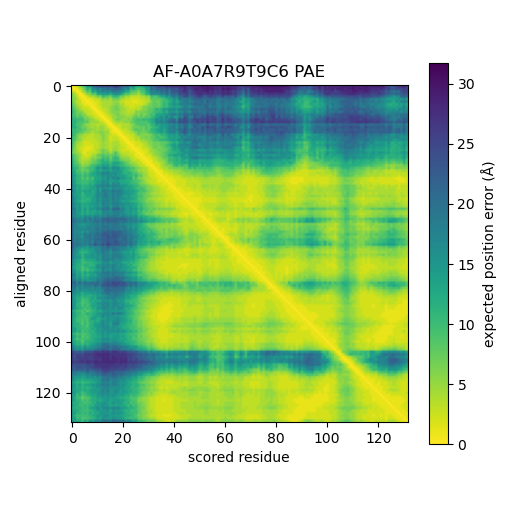10.738 -1.065 2.097 1.00 97.12 91 ASN A N 1
ATOM 684 C CA . ASN A 1 91 ? -11.540 0.113 2.405 1.00 97.12 91 ASN A CA 1
ATOM 685 C C . ASN A 1 91 ? -12.025 0.026 3.866 1.00 97.12 91 ASN A C 1
ATOM 687 O O . ASN A 1 91 ? -12.980 -0.701 4.142 1.00 97.12 91 ASN A O 1
ATOM 691 N N . PRO A 1 92 ? -11.414 0.752 4.822 1.00 95.56 92 PRO A N 1
ATOM 692 C CA . PRO A 1 92 ? -11.842 0.733 6.222 1.00 95.56 92 PRO A CA 1
ATOM 693 C C . PRO A 1 92 ? -13.060 1.637 6.480 1.00 95.56 92 PRO A C 1
ATOM 695 O O . PRO A 1 92 ? -13.501 1.783 7.623 1.00 95.56 92 PRO A O 1
ATOM 698 N N . THR A 1 93 ? -13.565 2.324 5.455 1.00 94.44 93 THR A N 1
ATOM 699 C CA . THR A 1 93 ? -14.658 3.285 5.575 1.00 94.44 93 THR A CA 1
ATOM 700 C C . THR A 1 93 ? -16.020 2.617 5.379 1.00 94.44 93 THR A C 1
ATOM 702 O O . THR A 1 93 ? -16.127 1.454 4.993 1.00 94.44 93 THR A O 1
ATOM 705 N N . SER A 1 94 ? -17.080 3.373 5.661 1.00 94.75 94 SER A N 1
ATOM 706 C CA . SER A 1 94 ? -18.470 2.964 5.444 1.00 94.75 94 SER A CA 1
ATOM 707 C C . SER A 1 94 ? -18.996 3.324 4.048 1.00 94.75 94 SER A C 1
ATOM 709 O O . SER A 1 94 ? -20.181 3.137 3.791 1.00 94.75 94 SER A O 1
ATOM 711 N N . VAL A 1 95 ? -18.155 3.872 3.163 1.00 95.25 95 VAL A N 1
ATOM 712 C CA . VAL A 1 95 ? -18.554 4.377 1.840 1.00 95.25 95 VAL A CA 1
ATOM 713 C C . VAL A 1 95 ? -17.681 3.735 0.767 1.00 95.25 95 VAL A C 1
ATOM 715 O O . VAL A 1 95 ? -16.478 3.578 0.957 1.00 95.25 95 VAL A O 1
ATOM 718 N N . ALA A 1 96 ? -18.284 3.319 -0.349 1.00 97.00 96 ALA A N 1
ATOM 719 C CA . ALA A 1 96 ? -17.520 2.812 -1.483 1.00 97.00 96 ALA A CA 1
ATOM 720 C C . ALA A 1 96 ? -16.719 3.952 -2.125 1.00 97.00 96 ALA A C 1
ATOM 722 O O . ALA A 1 96 ? -17.209 5.076 -2.204 1.00 97.00 96 ALA A O 1
ATOM 723 N N . TYR A 1 97 ? -15.523 3.662 -2.625 1.00 95.25 97 TYR A N 1
ATOM 724 C CA . TYR A 1 97 ? -14.781 4.618 -3.442 1.00 95.25 97 TYR A CA 1
ATOM 725 C C . TYR A 1 97 ? -14.258 3.959 -4.709 1.00 95.25 97 TYR A C 1
ATOM 727 O O . TYR A 1 97 ? -13.968 2.759 -4.740 1.00 95.25 97 TYR A O 1
ATOM 735 N N . GLU A 1 98 ? -14.146 4.773 -5.748 1.00 96.50 98 GLU A N 1
ATOM 736 C CA . GLU A 1 98 ? -13.480 4.425 -6.992 1.00 96.50 98 GLU A CA 1
ATOM 737 C C . GLU A 1 98 ? -12.013 4.856 -6.921 1.00 96.50 98 GLU A C 1
ATOM 739 O O . GLU A 1 98 ? -11.680 5.875 -6.312 1.00 96.50 98 GLU A O 1
ATOM 744 N N . PHE A 1 99 ? -11.126 4.063 -7.511 1.00 95.50 99 PHE A N 1
ATOM 745 C CA . PHE A 1 99 ? -9.708 4.374 -7.616 1.00 95.50 99 PHE A CA 1
ATOM 746 C C . PHE A 1 99 ? -9.222 4.185 -9.048 1.00 95.50 99 PHE A C 1
ATOM 748 O O . PHE A 1 99 ? -9.780 3.406 -9.823 1.00 95.50 99 PHE A O 1
ATOM 755 N N . LYS A 1 100 ? -8.121 4.865 -9.360 1.00 95.69 100 LYS A N 1
ATOM 756 C CA . LYS A 1 100 ? -7.393 4.727 -10.614 1.00 95.69 100 LYS A CA 1
ATOM 757 C C . LYS A 1 100 ? -5.896 4.798 -10.343 1.00 95.69 100 LYS A C 1
ATOM 759 O O . LYS A 1 100 ? -5.451 5.581 -9.506 1.00 95.69 100 LYS A O 1
ATOM 764 N N . TRP A 1 101 ? -5.137 3.981 -11.057 1.00 92.88 101 TRP A N 1
ATOM 765 C CA . TRP A 1 101 ? -3.686 4.042 -11.105 1.00 92.88 101 TRP A CA 1
ATOM 766 C C . TRP A 1 101 ? -3.258 4.732 -12.386 1.00 92.88 101 TRP A C 1
ATOM 768 O O . TRP A 1 101 ? -3.531 4.250 -13.486 1.00 92.88 101 TRP A O 1
ATOM 778 N N . ASP A 1 102 ? -2.542 5.835 -12.227 1.00 87.69 102 ASP A N 1
ATOM 779 C CA . ASP A 1 102 ? -1.933 6.564 -13.326 1.00 87.69 102 ASP A CA 1
ATOM 780 C C . ASP A 1 102 ? -0.415 6.546 -13.164 1.00 87.69 102 ASP A C 1
ATOM 782 O O . ASP A 1 102 ? 0.126 6.742 -12.072 1.00 87.69 102 ASP A O 1
ATOM 786 N N . ALA A 1 103 ? 0.287 6.276 -14.264 1.00 84.12 103 ALA A N 1
ATOM 787 C CA . ALA A 1 103 ? 1.736 6.353 -14.278 1.00 84.12 103 ALA A CA 1
ATOM 788 C C . ALA A 1 103 ? 2.155 7.823 -14.201 1.00 84.12 103 ALA A C 1
ATOM 790 O O . ALA A 1 103 ? 1.808 8.625 -15.068 1.00 84.12 103 ALA A O 1
ATOM 791 N N . VAL A 1 104 ? 2.940 8.167 -13.185 1.00 80.31 104 VAL A N 1
ATOM 792 C CA . VAL A 1 104 ? 3.585 9.478 -13.109 1.00 80.31 104 VAL A CA 1
ATOM 793 C C . VAL A 1 104 ? 4.751 9.458 -14.100 1.00 80.31 104 VAL A C 1
ATOM 795 O O . VAL A 1 104 ? 5.738 8.754 -13.890 1.00 80.31 104 VAL A O 1
ATOM 798 N N . SER A 1 105 ? 4.586 10.120 -15.248 1.00 69.31 105 SER A N 1
ATOM 799 C CA . SER A 1 105 ? 5.568 10.084 -16.336 1.00 69.31 105 SER A CA 1
ATOM 800 C C . SER A 1 105 ? 6.803 10.921 -16.014 1.00 69.31 105 SER A C 1
ATOM 802 O O . SER A 1 105 ? 6.666 12.088 -15.657 1.00 69.31 105 SER A O 1
ATOM 804 N N . SER A 1 106 ? 7.990 10.398 -16.314 1.00 61.62 106 SER A N 1
ATOM 805 C CA . SER A 1 106 ? 9.261 11.134 -16.276 1.00 61.62 106 SER A CA 1
ATOM 806 C C . SER A 1 106 ? 9.518 11.999 -17.530 1.00 61.62 106 SER A C 1
ATOM 808 O O . SER A 1 106 ? 10.659 12.226 -17.924 1.00 61.62 106 SER A O 1
ATOM 810 N N . GLY A 1 107 ? 8.458 12.514 -18.162 1.00 61.31 107 GLY A N 1
ATOM 811 C CA . GLY A 1 107 ? 8.534 13.355 -19.362 1.00 61.31 107 GLY A CA 1
ATOM 812 C C . GLY A 1 107 ? 8.674 12.581 -20.689 1.00 61.31 107 GLY A C 1
ATOM 813 O O . GLY A 1 107 ? 8.830 11.360 -20.702 1.00 61.31 107 GLY A O 1
ATOM 814 N N . PRO A 1 108 ? 8.603 13.280 -21.839 1.00 59.72 108 PRO A N 1
ATOM 815 C CA . PRO A 1 108 ? 8.521 12.670 -23.174 1.00 59.72 108 PRO A CA 1
ATOM 816 C C . PRO A 1 108 ? 9.792 11.934 -23.634 1.00 59.72 108 PRO A C 1
ATOM 818 O O . PRO A 1 108 ? 9.729 11.152 -24.578 1.00 59.72 108 PRO A O 1
ATOM 821 N N . ALA A 1 109 ? 10.934 12.160 -22.977 1.00 61.66 109 ALA A N 1
ATOM 822 C CA . ALA A 1 109 ? 12.209 11.509 -23.289 1.00 61.66 109 ALA A CA 1
ATOM 823 C C . ALA A 1 109 ? 12.478 10.242 -22.452 1.00 61.66 109 ALA A C 1
ATOM 825 O O . ALA A 1 109 ? 13.532 9.619 -22.591 1.00 61.66 109 ALA A O 1
ATOM 826 N N . ALA A 1 110 ? 11.555 9.858 -21.566 1.00 63.53 110 ALA A N 1
ATOM 827 C CA . ALA A 1 110 ? 11.746 8.710 -20.697 1.00 63.53 110 ALA A CA 1
ATOM 828 C C . ALA A 1 110 ? 11.668 7.376 -21.463 1.00 63.53 110 ALA A C 1
ATOM 830 O O . ALA A 1 110 ? 10.813 7.206 -22.339 1.00 63.53 110 ALA A O 1
ATOM 831 N N . PRO A 1 111 ? 12.514 6.387 -21.122 1.00 65.75 111 PRO A N 1
ATOM 832 C CA . PRO A 1 111 ? 12.402 5.050 -21.688 1.00 65.75 111 PRO A CA 1
ATOM 833 C C . PRO A 1 111 ? 11.044 4.424 -21.339 1.00 65.75 111 PRO A C 1
ATOM 835 O O . PRO A 1 111 ? 10.481 4.667 -20.269 1.00 65.75 111 PRO A O 1
ATOM 838 N N . LYS A 1 112 ? 10.522 3.575 -22.236 1.00 72.31 112 LYS A N 1
ATOM 839 C CA . LYS A 1 112 ? 9.290 2.814 -21.976 1.00 72.31 112 LYS A CA 1
ATOM 840 C C . LYS A 1 112 ? 9.448 2.008 -20.685 1.00 72.31 112 LYS A C 1
ATOM 842 O O . LYS A 1 112 ? 10.402 1.245 -20.547 1.00 72.31 112 LYS A O 1
ATOM 847 N N . SER A 1 113 ? 8.494 2.165 -19.766 1.00 78.62 113 SER A N 1
ATOM 848 C CA . SER A 1 113 ? 8.481 1.419 -18.507 1.00 78.62 113 SER A CA 1
ATOM 849 C C . SER A 1 113 ? 8.482 -0.089 -18.766 1.00 78.62 113 SER A C 1
ATOM 851 O O . SER A 1 113 ? 7.709 -0.588 -19.586 1.00 78.62 113 SER A O 1
ATOM 853 N N . ALA A 1 114 ? 9.322 -0.820 -18.031 1.00 83.81 114 ALA A N 1
ATOM 854 C CA . ALA A 1 114 ? 9.300 -2.283 -18.007 1.00 83.81 114 ALA A CA 1
ATOM 855 C C . ALA A 1 114 ? 8.104 -2.842 -17.208 1.00 83.81 114 ALA A C 1
ATOM 857 O O . ALA A 1 114 ? 7.841 -4.043 -17.242 1.00 83.81 114 ALA A O 1
ATOM 858 N N . PHE A 1 115 ? 7.377 -1.977 -16.495 1.00 88.25 115 PHE A N 1
ATOM 859 C CA . PHE A 1 115 ? 6.246 -2.337 -15.652 1.00 88.25 115 PHE A CA 1
ATOM 860 C C . PHE A 1 115 ? 4.921 -1.967 -16.307 1.00 88.25 115 PHE A C 1
ATOM 862 O O . PHE A 1 115 ? 4.773 -0.903 -16.911 1.00 88.25 115 PHE A O 1
ATOM 869 N N . ARG A 1 116 ? 3.926 -2.834 -16.112 1.00 89.50 116 ARG A N 1
ATOM 870 C CA . ARG A 1 116 ? 2.539 -2.602 -16.508 1.00 89.50 116 ARG A CA 1
ATOM 871 C C . ARG A 1 116 ? 1.637 -2.779 -15.294 1.00 89.50 116 ARG A C 1
ATOM 873 O O . ARG A 1 116 ? 1.658 -3.835 -14.670 1.00 89.50 116 ARG A O 1
ATOM 880 N N . CYS A 1 117 ? 0.817 -1.772 -15.005 1.00 91.94 117 CYS A N 1
ATOM 881 C CA . CYS A 1 117 ? -0.285 -1.913 -14.061 1.00 91.94 117 CYS A CA 1
ATOM 882 C C . CYS A 1 117 ? -1.394 -2.744 -14.726 1.00 91.94 117 CYS A C 1
ATOM 884 O O . CYS A 1 117 ? -1.896 -2.365 -15.787 1.00 91.94 117 CYS A O 1
ATOM 886 N N . LEU A 1 118 ? -1.717 -3.909 -14.157 1.00 93.81 118 LEU A N 1
ATOM 887 C CA . LEU A 1 118 ? -2.777 -4.784 -14.674 1.00 93.81 118 LEU A CA 1
ATOM 888 C C . LEU A 1 118 ? -4.157 -4.348 -14.173 1.00 93.81 118 LEU A C 1
ATOM 890 O O . LEU A 1 118 ? -5.130 -4.422 -14.919 1.00 93.81 118 LEU A O 1
ATOM 894 N N . THR A 1 119 ? -4.208 -3.831 -12.948 1.00 95.12 119 THR A N 1
ATOM 895 C CA . THR A 1 119 ? -5.412 -3.335 -12.283 1.00 95.12 119 THR A CA 1
ATOM 896 C C . THR A 1 119 ? -5.406 -1.808 -12.298 1.00 95.12 119 THR A C 1
ATOM 898 O O . THR A 1 119 ? -5.075 -1.180 -11.301 1.00 95.12 119 THR A O 1
ATOM 901 N N . SER A 1 120 ? -5.726 -1.175 -13.430 1.00 94.25 120 SER A N 1
ATOM 902 C CA . SER A 1 120 ? -5.603 0.28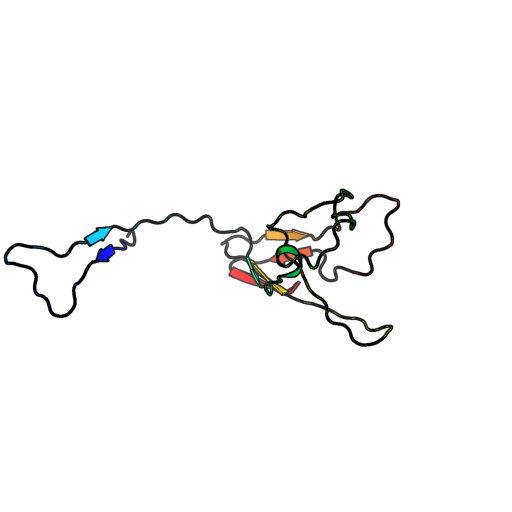9 -13.577 1.00 94.25 120 SER A CA 1
ATOM 903 C C . SER A 1 120 ? -6.675 1.101 -12.845 1.00 94.25 120 SER A C 1
ATOM 905 O O . SER A 1 120 ? -6.580 2.322 -12.792 1.00 94.25 120 SER A O 1
ATOM 907 N N . GLY A 1 121 ? -7.704 0.459 -12.300 1.00 96.62 121 GLY A N 1
ATOM 908 C CA . GLY A 1 121 ? -8.765 1.109 -11.540 1.00 96.62 121 GLY A CA 1
ATOM 909 C C . GLY A 1 121 ? -9.843 0.126 -11.102 1.00 96.62 121 GLY A C 1
ATOM 910 O O . GLY A 1 121 ? -9.795 -1.055 -11.456 1.00 96.62 121 GLY A O 1
ATOM 911 N N . GLY A 1 122 ? -10.804 0.613 -10.325 1.00 96.94 122 GLY A N 1
ATOM 912 C CA . GLY A 1 122 ? -11.920 -0.184 -9.826 1.00 96.94 122 GLY A CA 1
ATOM 913 C C . GLY A 1 122 ? -12.660 0.491 -8.676 1.00 96.94 122 GLY A C 1
ATOM 914 O O . GLY A 1 122 ? -12.350 1.616 -8.292 1.00 96.94 122 GLY A O 1
ATOM 915 N N . THR A 1 123 ? -13.627 -0.218 -8.094 1.00 97.38 123 THR A N 1
ATOM 916 C CA . THR A 1 123 ? -14.423 0.262 -6.954 1.00 97.38 123 THR A CA 1
ATOM 917 C C . THR A 1 123 ? -14.267 -0.677 -5.765 1.00 97.38 123 THR A C 1
ATOM 919 O O . THR A 1 123 ? -14.449 -1.887 -5.895 1.00 97.38 123 THR A O 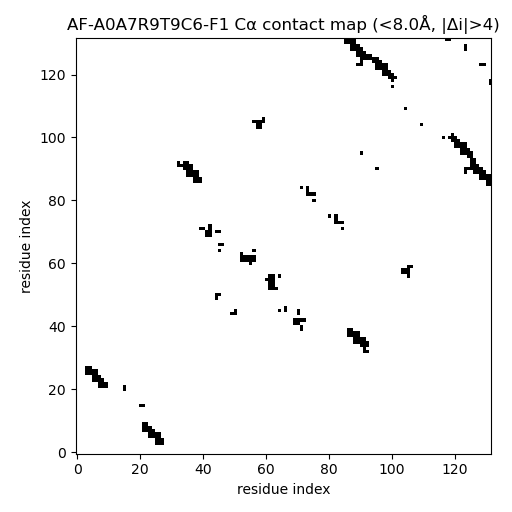1
ATOM 922 N N . ILE A 1 124 ? -13.973 -0.125 -4.585 1.00 97.88 124 ILE A N 1
ATOM 923 C CA . ILE A 1 124 ? -13.808 -0.896 -3.347 1.00 97.88 124 ILE A CA 1
ATOM 924 C C . ILE A 1 124 ? -14.987 -0.619 -2.420 1.00 97.88 124 ILE A C 1
ATOM 926 O O . ILE A 1 124 ? -15.140 0.481 -1.885 1.00 97.88 124 ILE A O 1
ATOM 930 N N . ALA A 1 125 ? -15.826 -1.635 -2.218 1.00 97.81 125 ALA A N 1
ATOM 931 C CA . ALA A 1 125 ? -16.978 -1.554 -1.327 1.00 97.81 125 ALA A CA 1
ATOM 932 C C . ALA A 1 125 ? -16.564 -1.363 0.153 1.00 97.81 125 ALA A C 1
ATOM 934 O O . ALA A 1 125 ? -15.456 -1.749 0.538 1.00 97.81 125 ALA A O 1
ATOM 935 N N . PRO A 1 126 ? -17.446 -0.805 1.005 1.00 97.31 126 PRO A N 1
ATOM 936 C CA . PRO A 1 126 ? -17.174 -0.597 2.427 1.00 97.31 126 PRO A CA 1
ATOM 937 C C . PRO A 1 126 ? -16.728 -1.875 3.141 1.00 97.31 126 PRO A C 1
ATOM 939 O O . PRO A 1 126 ? -17.361 -2.924 3.004 1.00 97.31 126 PRO A O 1
ATOM 942 N N . GLY A 1 127 ? -15.648 -1.798 3.916 1.00 96.19 127 GLY A N 1
ATOM 943 C CA . GLY A 1 127 ? -15.117 -2.930 4.682 1.00 96.19 127 GLY A CA 1
ATOM 944 C C . GLY A 1 127 ? -14.575 -4.089 3.836 1.00 96.19 127 GLY A C 1
ATOM 945 O O . GLY A 1 127 ? -14.302 -5.157 4.387 1.00 96.19 127 GLY A O 1
ATOM 946 N N . LYS A 1 128 ? -14.447 -3.931 2.512 1.00 97.94 128 LYS A N 1
ATOM 947 C CA . LYS A 1 128 ? -13.936 -4.973 1.611 1.00 97.94 128 LYS A CA 1
ATOM 948 C C . LYS A 1 128 ? -12.486 -4.727 1.220 1.00 97.94 128 LYS A C 1
ATOM 950 O O . LYS A 1 128 ? -12.003 -3.595 1.212 1.00 97.94 128 LYS A O 1
ATOM 955 N N . LYS A 1 129 ? -11.817 -5.830 0.885 1.00 97.19 129 LYS A N 1
ATOM 956 C CA . LYS A 1 129 ? -10.499 -5.834 0.255 1.00 97.19 129 LYS A CA 1
ATOM 957 C C . LYS A 1 129 ? -10.644 -5.927 -1.258 1.00 97.19 129 LYS A C 1
ATOM 959 O O . LYS A 1 129 ? -11.605 -6.519 -1.749 1.00 97.19 129 LYS A O 1
ATOM 964 N N . TYR A 1 130 ? -9.672 -5.372 -1.960 1.00 97.50 130 TYR A N 1
ATOM 965 C CA . TYR A 1 130 ? -9.549 -5.430 -3.408 1.00 97.50 130 TYR A CA 1
ATOM 966 C C . TYR A 1 130 ? -8.114 -5.811 -3.771 1.00 97.50 130 TYR A C 1
ATOM 968 O O . TYR A 1 130 ? -7.177 -5.254 -3.198 1.00 97.50 130 TYR A O 1
ATOM 976 N N . GLU A 1 131 ? -7.953 -6.761 -4.690 1.00 96.62 131 GLU A N 1
ATOM 977 C CA . GLU A 1 131 ? -6.642 -7.181 -5.193 1.00 96.62 131 GLU A CA 1
ATOM 978 C C . GLU A 1 131 ? -6.170 -6.216 -6.281 1.00 96.62 131 GLU A C 1
ATOM 980 O O . GLU A 1 131 ? -6.918 -5.906 -7.210 1.00 96.62 131 GLU A O 1
ATOM 985 N N . MET A 1 132 ? -4.933 -5.744 -6.157 1.00 93.75 132 MET A N 1
ATOM 986 C CA . MET A 1 132 ? -4.278 -4.861 -7.120 1.00 93.75 132 MET A CA 1
ATOM 987 C C . MET A 1 132 ? -3.060 -5.523 -7.740 1.00 93.75 132 MET A C 1
ATOM 989 O O . MET A 1 132 ? -2.308 -6.202 -6.998 1.00 93.75 132 MET A O 1
#